Protein AF-A0A969QZ11-F1 (afdb_monomer_lite)

Structure (mmCIF, N/CA/C/O backbone):
data_AF-A0A969QZ11-F1
#
_entry.id   AF-A0A969QZ11-F1
#
loop_
_atom_site.group_PDB
_atom_site.id
_atom_site.type_symbol
_atom_site.label_atom_id
_atom_site.label_alt_id
_atom_site.label_comp_id
_atom_site.label_asym_id
_atom_site.label_entity_id
_atom_site.label_seq_id
_atom_site.pdbx_PDB_ins_code
_atom_site.Cartn_x
_atom_site.Cartn_y
_atom_site.Cartn_z
_atom_site.occupancy
_atom_site.B_iso_or_equiv
_atom_site.auth_seq_id
_atom_site.auth_comp_id
_atom_site.auth_asym_id
_atom_site.auth_atom_id
_atom_site.pdbx_PDB_model_num
ATOM 1 N N . MET A 1 1 ? 14.657 -10.419 8.984 1.00 33.16 1 MET A N 1
ATOM 2 C CA . MET A 1 1 ? 14.102 -11.450 8.085 1.00 33.16 1 MET A CA 1
ATOM 3 C C . MET A 1 1 ? 13.031 -10.756 7.265 1.00 33.16 1 MET A C 1
ATOM 5 O O . MET A 1 1 ? 12.057 -10.324 7.858 1.00 33.16 1 MET A O 1
ATOM 9 N N . VAL A 1 2 ? 13.268 -10.490 5.979 1.00 40.56 2 VAL A N 1
ATOM 10 C CA . VAL A 1 2 ? 12.271 -9.820 5.125 1.00 40.56 2 VAL A CA 1
ATOM 11 C C . VAL A 1 2 ? 11.315 -10.908 4.648 1.00 40.56 2 VAL A C 1
ATOM 13 O O . VAL A 1 2 ? 11.757 -11.823 3.955 1.00 40.56 2 VAL A O 1
ATOM 16 N N . ALA A 1 3 ? 10.058 -10.869 5.096 1.00 46.31 3 ALA A N 1
ATOM 17 C CA . ALA A 1 3 ? 9.014 -11.755 4.588 1.00 46.31 3 ALA A CA 1
ATOM 18 C C . ALA A 1 3 ? 8.911 -11.566 3.067 1.00 46.31 3 ALA A C 1
ATOM 20 O O . ALA A 1 3 ? 8.961 -10.430 2.580 1.00 46.31 3 ALA A O 1
ATOM 21 N N . ARG A 1 4 ? 8.873 -12.665 2.307 1.00 54.06 4 ARG A N 1
ATOM 22 C CA . ARG A 1 4 ? 8.731 -12.568 0.855 1.00 54.06 4 ARG A CA 1
ATOM 23 C C . ARG A 1 4 ? 7.264 -12.266 0.545 1.00 54.06 4 ARG A C 1
ATOM 25 O O . ARG A 1 4 ? 6.387 -13.061 0.854 1.00 54.06 4 ARG A O 1
ATOM 32 N N . ARG A 1 5 ? 7.022 -11.085 -0.030 1.00 61.66 5 ARG A N 1
ATOM 33 C CA . ARG A 1 5 ? 5.694 -10.537 -0.367 1.00 61.66 5 ARG A CA 1
ATOM 34 C C . ARG A 1 5 ? 5.148 -11.139 -1.671 1.00 61.66 5 ARG A C 1
ATOM 36 O O . ARG A 1 5 ? 4.758 -10.419 -2.586 1.00 61.66 5 ARG A O 1
ATOM 43 N N . ASP A 1 6 ? 5.235 -12.456 -1.781 1.00 65.19 6 ASP A N 1
ATOM 44 C CA . ASP A 1 6 ? 4.752 -13.284 -2.888 1.00 65.19 6 ASP A CA 1
ATOM 45 C C . ASP A 1 6 ? 4.010 -14.542 -2.386 1.00 65.19 6 ASP A C 1
ATOM 47 O O . ASP A 1 6 ? 3.442 -15.276 -3.195 1.00 65.19 6 ASP A O 1
ATOM 51 N N . ASP A 1 7 ? 3.958 -14.771 -1.065 1.00 66.88 7 ASP A N 1
ATOM 52 C CA . ASP A 1 7 ? 3.239 -15.882 -0.436 1.00 66.88 7 ASP A CA 1
ATOM 53 C C . ASP A 1 7 ? 1.873 -15.428 0.121 1.00 66.88 7 ASP A C 1
ATOM 55 O O . ASP A 1 7 ? 1.823 -14.642 1.071 1.00 66.88 7 ASP A O 1
ATOM 59 N N . PRO A 1 8 ? 0.733 -15.902 -0.413 1.00 59.16 8 PRO A N 1
ATOM 60 C CA . PRO A 1 8 ? -0.593 -15.576 0.123 1.00 59.16 8 PRO A CA 1
ATOM 61 C C . PRO A 1 8 ? -0.834 -16.083 1.559 1.00 59.16 8 PRO A C 1
ATOM 63 O O . PRO A 1 8 ? -1.791 -15.646 2.192 1.00 59.16 8 PRO A O 1
ATOM 66 N N . ALA A 1 9 ? 0.023 -16.961 2.093 1.00 65.31 9 ALA A N 1
ATOM 67 C CA . ALA A 1 9 ? 0.020 -17.378 3.495 1.00 65.31 9 ALA A CA 1
ATOM 68 C C . ALA A 1 9 ? 0.881 -16.482 4.414 1.00 65.31 9 ALA A C 1
ATOM 70 O O . ALA A 1 9 ? 1.085 -16.831 5.581 1.00 65.31 9 ALA A O 1
ATOM 71 N N . ASP A 1 10 ? 1.395 -15.346 3.920 1.00 70.19 10 ASP A N 1
ATOM 72 C CA . ASP A 1 10 ? 2.155 -14.387 4.729 1.00 70.19 10 ASP A CA 1
ATOM 73 C C . ASP A 1 10 ? 1.325 -13.955 5.960 1.00 70.19 10 ASP A C 1
ATOM 75 O O . ASP A 1 10 ? 0.196 -13.479 5.807 1.00 70.19 10 ASP A O 1
ATOM 79 N N . PRO A 1 11 ? 1.856 -14.084 7.194 1.00 64.44 11 PRO A N 1
ATOM 80 C CA . PRO A 1 11 ? 1.142 -13.704 8.415 1.00 64.44 11 PRO A CA 1
ATOM 81 C C . PRO A 1 11 ? 0.743 -12.220 8.464 1.00 64.44 11 PRO A C 1
ATOM 83 O O . PRO A 1 11 ? -0.138 -11.848 9.238 1.00 64.44 11 PRO A O 1
ATOM 86 N N . HIS A 1 12 ? 1.360 -11.364 7.648 1.00 64.00 12 HIS A N 1
ATOM 87 C CA . HIS A 1 12 ? 1.017 -9.951 7.522 1.00 64.00 12 HIS A CA 1
ATOM 88 C C . HIS A 1 12 ? -0.088 -9.673 6.490 1.00 64.00 12 HIS A C 1
ATOM 90 O O . HIS A 1 12 ? -0.595 -8.551 6.451 1.00 64.00 12 HIS A O 1
ATOM 96 N N . ALA A 1 13 ? -0.516 -10.670 5.703 1.00 65.50 13 ALA A N 1
ATOM 97 C CA . ALA A 1 13 ? -1.591 -10.534 4.715 1.00 65.50 13 ALA A CA 1
ATOM 98 C C . ALA A 1 13 ? -2.917 -10.070 5.344 1.00 65.50 13 ALA A C 1
ATOM 100 O O . ALA A 1 13 ? -3.669 -9.329 4.714 1.00 65.50 13 ALA A O 1
ATOM 101 N N . GLY A 1 14 ? -3.164 -10.422 6.612 1.00 67.50 14 GLY A N 1
ATOM 102 C CA . GLY A 1 14 ? -4.367 -10.014 7.345 1.00 67.50 14 GLY A CA 1
ATOM 103 C C . GLY A 1 14 ? -4.564 -8.498 7.446 1.00 67.50 14 GLY A C 1
ATOM 104 O O . GLY A 1 14 ? -5.696 -8.030 7.445 1.00 67.50 14 GLY A O 1
ATOM 105 N N . HIS A 1 15 ? -3.484 -7.710 7.474 1.00 72.19 15 HIS A N 1
ATOM 106 C CA . HIS A 1 15 ? -3.593 -6.246 7.480 1.00 72.19 15 HIS A CA 1
ATOM 107 C C . HIS A 1 15 ? -4.026 -5.679 6.126 1.00 72.19 15 HIS A C 1
ATOM 109 O O . HIS A 1 15 ? -4.673 -4.642 6.080 1.00 72.19 15 HIS A O 1
ATOM 115 N N . LEU A 1 16 ? -3.668 -6.352 5.032 1.00 69.94 16 LEU A N 1
ATOM 116 C CA . LEU A 1 16 ? -3.984 -5.905 3.677 1.00 69.94 16 LEU A CA 1
ATOM 117 C C . LEU A 1 16 ? -5.381 -6.349 3.245 1.00 69.94 16 LEU A C 1
ATOM 119 O O . LEU A 1 16 ? -6.028 -5.636 2.493 1.00 69.94 16 LEU A O 1
ATOM 123 N N . GLN A 1 17 ? -5.872 -7.477 3.763 1.00 74.25 17 GLN A N 1
ATOM 124 C CA . GLN A 1 17 ? -7.256 -7.926 3.557 1.00 74.25 17 GLN A CA 1
ATOM 125 C C . GLN A 1 17 ? -8.280 -6.870 3.994 1.00 74.25 17 GLN A C 1
ATOM 127 O O . GLN A 1 17 ? -9.327 -6.751 3.371 1.00 74.25 17 GLN A O 1
ATOM 132 N N . ALA A 1 18 ? -7.952 -6.066 5.012 1.00 71.56 18 ALA A N 1
ATOM 133 C CA . ALA A 1 18 ? -8.793 -4.963 5.474 1.00 71.56 18 ALA A CA 1
ATOM 134 C C . ALA A 1 18 ? -8.938 -3.820 4.453 1.00 71.56 18 ALA A C 1
ATOM 136 O O . ALA A 1 18 ? -9.855 -3.024 4.580 1.00 71.56 18 ALA A O 1
ATOM 137 N N . LEU A 1 19 ? -8.066 -3.740 3.440 1.00 73.31 19 LEU A N 1
ATOM 138 C CA . LEU A 1 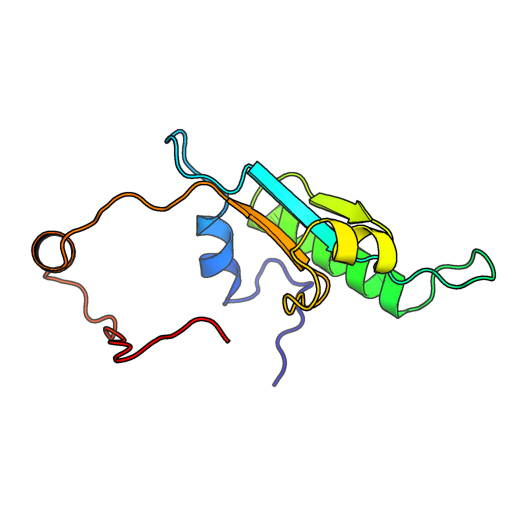19 ? -8.222 -2.788 2.332 1.00 73.31 19 LEU A CA 1
ATOM 139 C C . LEU A 1 19 ? -9.293 -3.242 1.326 1.00 73.31 19 LEU A C 1
ATOM 141 O O . LEU A 1 19 ? -9.683 -2.468 0.466 1.00 73.31 19 LEU A O 1
ATOM 145 N N . GLY A 1 20 ? -9.684 -4.517 1.379 1.00 63.34 20 GLY A N 1
ATOM 146 C CA . GLY A 1 20 ? -10.368 -5.244 0.318 1.00 63.34 20 GLY A CA 1
ATOM 147 C C . GLY A 1 20 ? -11.849 -5.535 0.524 1.00 63.34 20 GLY A C 1
ATOM 148 O O . GLY A 1 20 ? -12.380 -6.432 -0.134 1.00 63.34 20 GLY A O 1
ATOM 149 N N . GLY A 1 21 ? -12.509 -4.883 1.478 1.00 58.78 21 GLY A N 1
ATOM 150 C CA . GLY A 1 21 ? -13.878 -5.243 1.818 1.00 58.78 21 GLY A CA 1
ATOM 151 C C . GLY A 1 21 ? -14.619 -4.195 2.632 1.00 58.78 21 GLY A C 1
ATOM 152 O O . GLY A 1 21 ? -14.333 -4.005 3.811 1.00 58.78 21 GLY A O 1
ATOM 153 N N . GLY A 1 22 ? -15.644 -3.651 1.999 1.00 51.94 22 GLY A N 1
ATOM 154 C CA . GLY A 1 22 ? -16.612 -2.689 2.496 1.00 51.94 22 GLY A CA 1
ATOM 155 C C . GLY A 1 22 ? -17.575 -2.354 1.350 1.00 51.94 22 GLY A C 1
ATOM 156 O O . GLY A 1 22 ? -17.363 -2.718 0.198 1.00 51.94 22 GLY A O 1
ATOM 157 N N . ALA A 1 23 ? -18.723 -1.782 1.666 1.00 47.69 23 ALA A N 1
ATOM 158 C CA . ALA A 1 23 ? -19.631 -1.176 0.687 1.00 47.69 23 ALA A CA 1
ATOM 159 C C . ALA A 1 23 ? -20.027 0.210 1.210 1.00 47.69 23 ALA A C 1
ATOM 161 O O . ALA A 1 23 ? -21.175 0.634 1.072 1.00 47.69 23 ALA A O 1
ATOM 162 N N . ASP A 1 24 ? -19.062 0.826 1.888 1.00 49.72 24 ASP A N 1
ATOM 163 C CA . ASP A 1 24 ? -19.147 2.085 2.608 1.00 49.72 24 ASP A CA 1
ATOM 164 C C . ASP A 1 24 ? -18.385 3.144 1.786 1.00 49.72 24 ASP A C 1
ATOM 166 O O . ASP A 1 24 ? -17.641 2.792 0.867 1.00 49.72 24 ASP A O 1
ATOM 170 N N . ASP A 1 25 ? -18.599 4.432 2.052 1.00 51.22 25 ASP A N 1
ATOM 171 C CA . ASP A 1 25 ? -18.079 5.529 1.217 1.00 51.22 25 ASP A CA 1
ATOM 172 C C . ASP A 1 25 ? -16.550 5.752 1.392 1.00 51.22 25 ASP A C 1
ATOM 174 O O . ASP A 1 25 ? -15.987 6.671 0.799 1.00 51.22 25 ASP A O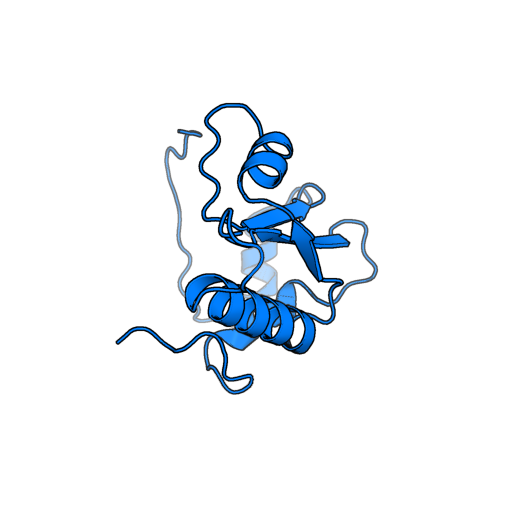 1
ATOM 178 N N . GLU A 1 26 ? -15.860 4.900 2.165 1.00 60.22 26 GLU A N 1
ATOM 179 C CA . GLU A 1 26 ? -14.434 5.000 2.502 1.00 60.22 26 GLU A CA 1
ATOM 180 C C . GLU A 1 26 ? -13.635 3.738 2.116 1.00 60.22 26 GLU A C 1
ATOM 182 O O . GLU A 1 26 ? -13.262 2.921 2.965 1.00 60.22 26 GLU A O 1
ATOM 187 N N . GLU A 1 27 ? -13.315 3.575 0.829 1.00 69.69 27 GLU A N 1
ATOM 188 C CA . GLU A 1 27 ? -12.584 2.398 0.342 1.00 69.69 27 GLU A CA 1
ATOM 189 C C . GLU A 1 27 ? -11.379 2.718 -0.543 1.00 69.69 27 GLU A C 1
ATOM 191 O O . GLU A 1 27 ? -11.308 3.717 -1.258 1.00 69.69 27 GLU A O 1
ATOM 196 N N . VAL A 1 28 ? -10.412 1.796 -0.551 1.00 76.56 28 VAL A N 1
ATOM 197 C CA . VAL A 1 28 ? -9.375 1.797 -1.582 1.00 76.56 28 VAL A CA 1
ATOM 198 C C . VAL A 1 28 ? -9.997 1.285 -2.879 1.00 76.56 28 VAL A C 1
ATOM 200 O O . VAL A 1 28 ? -10.157 0.082 -3.063 1.00 76.56 28 VAL A O 1
ATOM 203 N N . GLY A 1 29 ? -10.302 2.181 -3.816 1.00 78.81 29 GLY A N 1
ATOM 204 C CA . GLY A 1 29 ? -10.934 1.791 -5.082 1.00 78.81 29 GLY A CA 1
ATOM 205 C C . GLY A 1 29 ? -10.011 1.002 -6.022 1.00 78.81 29 GLY A C 1
ATOM 206 O O . GLY A 1 29 ? -10.468 0.159 -6.800 1.00 78.81 29 GLY A O 1
ATOM 207 N N . ALA A 1 30 ? -8.699 1.262 -5.971 1.00 84.25 30 ALA A N 1
ATOM 208 C CA . ALA A 1 30 ? -7.703 0.576 -6.791 1.00 84.25 30 ALA A CA 1
ATOM 209 C C . ALA A 1 30 ? -6.274 0.730 -6.250 1.00 84.25 30 ALA A C 1
ATOM 211 O O . ALA A 1 30 ? -5.932 1.689 -5.558 1.00 84.25 30 ALA A O 1
ATOM 212 N N . LEU A 1 31 ? -5.408 -0.204 -6.645 1.00 88.00 31 LEU A N 1
ATOM 213 C CA . LEU A 1 31 ? -3.977 -0.182 -6.349 1.00 88.00 31 LEU A CA 1
ATOM 214 C C . LEU A 1 31 ? -3.169 0.044 -7.630 1.00 88.00 31 LEU A C 1
ATOM 216 O O . LEU A 1 31 ? -3.413 -0.604 -8.653 1.00 88.00 31 LEU A O 1
ATOM 220 N N . VAL A 1 32 ? -2.152 0.905 -7.567 1.00 89.69 32 VAL A N 1
ATOM 221 C CA . VAL A 1 32 ? -1.212 1.113 -8.676 1.00 89.69 32 VAL A CA 1
ATOM 222 C C . VAL A 1 32 ? 0.201 0.709 -8.260 1.00 89.69 32 VAL A C 1
ATOM 224 O O . VAL A 1 32 ? 0.746 1.203 -7.272 1.00 89.69 32 VAL A O 1
ATOM 227 N N . VAL A 1 33 ? 0.805 -0.194 -9.037 1.00 89.75 33 VAL A N 1
ATOM 228 C CA . VAL A 1 33 ? 2.155 -0.727 -8.815 1.00 89.75 33 VAL A CA 1
ATOM 229 C C . VAL A 1 33 ? 3.087 -0.249 -9.926 1.00 89.75 33 VAL A C 1
ATOM 231 O O . VAL A 1 33 ? 2.854 -0.496 -11.112 1.00 89.75 33 VAL A O 1
ATOM 234 N N . GLY A 1 34 ? 4.184 0.400 -9.543 1.00 88.62 34 GLY A N 1
ATOM 235 C CA . GLY A 1 34 ? 5.220 0.823 -10.478 1.00 88.62 34 GLY A CA 1
ATOM 236 C C . GLY A 1 34 ? 5.940 -0.373 -11.099 1.00 88.62 34 GLY A C 1
ATOM 237 O O . GLY A 1 34 ? 6.427 -1.258 -10.395 1.00 88.62 34 GLY A O 1
ATOM 238 N N . LEU A 1 35 ? 6.045 -0.384 -12.425 1.00 88.88 35 LEU A N 1
ATOM 239 C CA . LEU A 1 35 ? 6.755 -1.397 -13.191 1.00 88.88 35 LEU A CA 1
ATOM 240 C C . LEU A 1 35 ? 8.089 -0.819 -13.691 1.00 88.88 35 LEU A C 1
ATOM 242 O O . LEU A 1 35 ? 8.094 0.054 -14.560 1.00 88.88 35 LEU A O 1
ATOM 246 N N . PRO A 1 36 ? 9.240 -1.298 -13.185 1.00 81.56 36 PRO A N 1
ATOM 247 C CA . PRO A 1 36 ? 10.543 -0.858 -13.666 1.00 81.56 36 PRO A CA 1
ATOM 248 C C . PRO A 1 36 ? 10.789 -1.397 -15.080 1.00 81.56 36 PRO A C 1
ATOM 250 O O . PRO A 1 36 ? 11.142 -2.566 -15.261 1.00 81.56 36 PRO A O 1
ATOM 253 N N . VAL A 1 37 ? 10.614 -0.554 -16.093 1.00 74.50 37 VAL A N 1
ATOM 254 C CA . VAL A 1 37 ? 10.877 -0.924 -17.487 1.00 74.50 37 VAL A CA 1
ATOM 255 C C . VAL A 1 37 ? 12.349 -0.711 -17.835 1.00 74.50 37 VAL A C 1
ATOM 257 O O . VAL A 1 37 ? 12.968 0.281 -17.454 1.00 74.50 37 VAL A O 1
ATOM 260 N N . HIS A 1 38 ? 12.937 -1.671 -18.549 1.00 68.12 38 HIS A N 1
ATOM 261 C CA . HIS A 1 38 ? 14.247 -1.491 -19.171 1.00 68.12 38 HIS A CA 1
ATOM 262 C C . HIS A 1 38 ? 14.050 -0.956 -20.593 1.00 68.12 38 HIS A C 1
ATOM 264 O O . HIS A 1 38 ? 13.142 -1.381 -21.307 1.00 68.12 38 HIS A O 1
ATOM 270 N N . ASN A 1 39 ? 14.945 -0.069 -21.032 1.00 58.56 39 ASN A N 1
ATOM 271 C CA . ASN A 1 39 ? 14.898 0.559 -22.361 1.00 58.56 39 ASN A CA 1
ATOM 272 C C . ASN A 1 39 ? 15.086 -0.423 -23.542 1.00 58.56 39 ASN A C 1
ATOM 274 O O . ASN A 1 39 ? 15.041 0.005 -24.692 1.00 58.56 39 ASN A O 1
ATOM 278 N N . ASP A 1 40 ? 15.329 -1.714 -23.289 1.00 66.62 40 ASP A N 1
ATOM 279 C CA . ASP A 1 40 ? 15.571 -2.739 -24.315 1.00 66.62 40 ASP A CA 1
ATOM 280 C C . ASP A 1 40 ? 14.365 -3.664 -24.574 1.00 66.62 40 ASP A C 1
ATOM 282 O O . ASP A 1 40 ? 14.470 -4.616 -25.349 1.00 66.62 40 ASP A O 1
ATOM 286 N N . GLY A 1 41 ? 13.218 -3.390 -23.941 1.00 61.44 41 GLY A N 1
ATOM 287 C CA . GLY A 1 41 ? 11.966 -4.122 -24.147 1.00 61.44 41 GLY A CA 1
ATOM 288 C C . GLY A 1 41 ? 11.894 -5.495 -23.470 1.00 61.44 41 GLY A C 1
ATOM 289 O O . GLY A 1 41 ? 10.882 -6.180 -23.615 1.00 61.44 41 GLY A O 1
ATOM 290 N N . ARG A 1 42 ? 12.925 -5.915 -22.721 1.00 68.69 42 ARG A N 1
ATOM 291 C CA . ARG A 1 42 ? 12.884 -7.132 -21.897 1.00 68.69 42 ARG A CA 1
ATOM 292 C C . ARG A 1 42 ? 12.539 -6.792 -20.450 1.00 68.69 42 ARG A C 1
ATOM 294 O O . ARG A 1 42 ? 13.039 -5.827 -19.879 1.00 68.69 42 ARG A O 1
ATOM 301 N N . GLU A 1 43 ? 11.708 -7.622 -19.826 1.00 73.69 43 GLU A N 1
ATOM 302 C CA . GLU A 1 43 ? 11.447 -7.515 -18.389 1.00 73.69 43 GLU A CA 1
ATOM 303 C C . GLU A 1 43 ? 12.660 -8.026 -17.593 1.00 73.69 43 GLU A C 1
ATOM 305 O O . GLU A 1 43 ? 13.017 -9.207 -17.652 1.00 73.69 43 GLU A O 1
ATOM 310 N N . GLY A 1 44 ? 13.298 -7.126 -16.842 1.00 81.38 44 GLY A N 1
ATOM 311 C CA . GLY A 1 44 ? 14.337 -7.480 -15.873 1.00 81.38 44 GLY A CA 1
ATOM 312 C C . GLY A 1 44 ? 13.756 -8.093 -14.595 1.00 81.38 44 GLY A C 1
ATOM 313 O O . GLY A 1 44 ? 12.547 -8.071 -14.366 1.00 81.38 44 GLY A O 1
ATOM 314 N N . ASP A 1 45 ? 14.620 -8.601 -13.716 1.00 83.56 45 ASP A N 1
ATOM 315 C CA . ASP A 1 45 ? 14.190 -9.314 -12.501 1.00 83.56 45 ASP A CA 1
ATOM 316 C C . ASP A 1 45 ? 13.287 -8.470 -11.588 1.00 83.56 45 ASP A C 1
ATOM 318 O O . ASP A 1 45 ? 12.273 -8.964 -11.102 1.00 83.56 45 ASP A O 1
ATOM 322 N N . LYS A 1 46 ? 13.559 -7.165 -11.473 1.00 81.69 46 LYS A N 1
ATOM 323 C CA . LYS A 1 46 ? 12.718 -6.229 -10.707 1.00 81.69 46 LYS A CA 1
ATOM 324 C C . LYS A 1 46 ? 11.301 -6.069 -11.268 1.00 81.69 46 LYS A C 1
ATOM 326 O O . LYS A 1 46 ? 10.364 -5.877 -10.502 1.00 81.69 46 LYS A O 1
ATOM 331 N N . ALA A 1 47 ? 11.130 -6.146 -12.589 1.00 86.31 47 ALA A N 1
ATOM 332 C CA . ALA A 1 47 ? 9.804 -6.101 -13.207 1.00 86.31 47 ALA A CA 1
ATOM 333 C C . ALA A 1 47 ? 9.004 -7.363 -12.866 1.00 86.31 47 ALA A C 1
ATOM 335 O O . ALA A 1 47 ? 7.819 -7.284 -12.549 1.00 86.31 47 ALA A O 1
ATOM 336 N N . ARG A 1 48 ? 9.673 -8.522 -12.846 1.00 86.75 48 ARG A N 1
ATOM 337 C CA . ARG A 1 48 ? 9.064 -9.795 -12.447 1.00 86.75 48 ARG A CA 1
ATOM 338 C C . ARG A 1 48 ? 8.671 -9.812 -10.972 1.00 86.75 48 ARG A C 1
ATOM 340 O O . ARG A 1 48 ? 7.592 -10.293 -10.644 1.00 86.75 48 ARG A O 1
ATOM 347 N N . GLU A 1 49 ? 9.508 -9.258 -10.100 1.00 87.19 49 GLU A N 1
ATOM 348 C CA . GLU A 1 49 ? 9.192 -9.095 -8.676 1.00 87.19 49 GLU A CA 1
ATOM 349 C C . GLU A 1 49 ? 8.001 -8.150 -8.464 1.00 87.19 49 GLU A C 1
ATOM 351 O O . GLU A 1 49 ? 7.076 -8.495 -7.732 1.00 87.19 49 GLU A O 1
ATOM 356 N N . ALA A 1 50 ? 7.960 -7.007 -9.159 1.00 87.81 50 ALA A N 1
ATOM 357 C CA . ALA A 1 50 ? 6.829 -6.077 -9.094 1.00 87.81 50 ALA A CA 1
ATOM 358 C C . ALA A 1 50 ? 5.517 -6.727 -9.572 1.00 87.81 50 ALA A C 1
ATOM 360 O O . ALA A 1 50 ? 4.466 -6.533 -8.963 1.00 87.81 50 ALA A O 1
ATOM 361 N N . ARG A 1 51 ? 5.578 -7.555 -10.624 1.00 90.19 51 ARG A N 1
ATOM 362 C CA . ARG A 1 51 ? 4.441 -8.350 -11.118 1.00 90.19 51 ARG A CA 1
ATOM 363 C C . ARG A 1 51 ? 3.958 -9.366 -10.087 1.00 90.19 51 ARG A C 1
ATOM 365 O O . ARG A 1 51 ? 2.756 -9.450 -9.852 1.00 90.19 51 ARG A O 1
ATOM 372 N N . ALA A 1 52 ? 4.878 -10.120 -9.485 1.00 89.94 52 ALA A N 1
ATOM 373 C CA . ALA A 1 52 ? 4.549 -11.102 -8.456 1.00 89.94 52 ALA A CA 1
ATOM 374 C C . ALA A 1 52 ? 3.901 -10.429 -7.237 1.00 89.94 52 ALA A C 1
ATOM 376 O O . ALA A 1 52 ? 2.864 -10.885 -6.765 1.00 89.94 52 ALA A O 1
ATOM 377 N N . PHE A 1 53 ? 4.449 -9.292 -6.806 1.00 88.69 53 PHE A N 1
ATOM 378 C CA . PHE A 1 53 ? 3.888 -8.495 -5.722 1.00 88.69 53 PHE A CA 1
ATOM 379 C C . PHE A 1 53 ? 2.491 -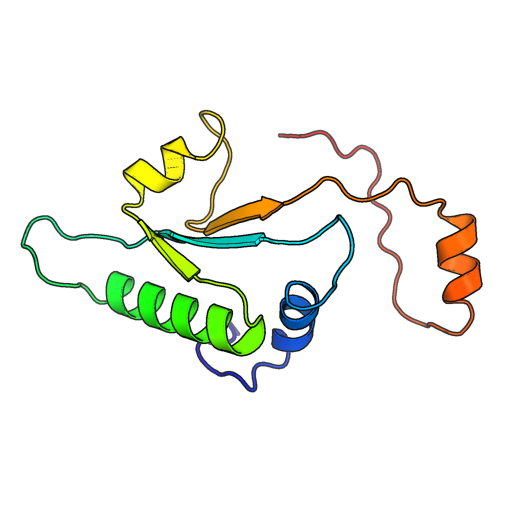7.955 -6.054 1.00 88.69 53 PHE A C 1
ATOM 381 O O . PHE A 1 53 ? 1.578 -8.095 -5.248 1.00 88.69 53 PHE A O 1
ATOM 388 N N . GLY A 1 54 ? 2.288 -7.397 -7.251 1.00 89.75 54 GLY A N 1
ATOM 389 C CA . GLY A 1 54 ? 0.971 -6.919 -7.680 1.00 89.75 54 GLY A CA 1
ATOM 390 C C . GLY A 1 54 ? -0.070 -8.039 -7.778 1.00 89.75 54 GLY A C 1
ATOM 391 O O . GLY A 1 54 ? -1.213 -7.854 -7.373 1.00 89.75 54 GLY A O 1
ATOM 392 N N . ALA A 1 55 ? 0.322 -9.225 -8.251 1.00 90.94 55 ALA A N 1
ATOM 393 C CA . ALA A 1 55 ? -0.561 -10.391 -8.280 1.00 90.94 55 ALA A CA 1
ATOM 394 C C . ALA A 1 55 ? -0.933 -10.865 -6.867 1.00 90.94 55 ALA A C 1
ATOM 396 O O . ALA A 1 55 ? -2.088 -11.196 -6.609 1.00 90.94 55 ALA A O 1
ATOM 397 N N . TRP A 1 56 ? 0.035 -10.865 -5.951 1.00 90.44 56 TRP A N 1
ATOM 398 C CA . TRP A 1 56 ? -0.198 -11.185 -4.549 1.00 90.44 56 TRP A CA 1
ATOM 399 C C . TRP A 1 56 ? -1.124 -10.164 -3.874 1.00 90.44 56 TRP A C 1
ATOM 401 O O . TRP A 1 56 ? -2.074 -10.568 -3.209 1.00 90.44 56 TRP A O 1
ATOM 411 N N . LEU A 1 57 ? -0.922 -8.863 -4.112 1.00 87.94 57 LEU A N 1
ATOM 412 C CA . LEU A 1 57 ? -1.813 -7.807 -3.622 1.00 87.94 57 LEU A CA 1
ATOM 413 C C . LEU A 1 57 ? -3.249 -8.035 -4.094 1.00 87.94 57 LEU A C 1
ATOM 415 O O . LEU A 1 57 ? -4.139 -8.123 -3.259 1.00 87.94 57 LEU A O 1
ATOM 419 N N . ALA A 1 58 ? -3.461 -8.222 -5.399 1.00 88.50 58 ALA A N 1
ATOM 420 C CA . ALA A 1 58 ? -4.791 -8.482 -5.948 1.00 88.50 58 ALA A CA 1
ATOM 421 C C . ALA A 1 58 ? -5.451 -9.724 -5.321 1.00 88.50 58 ALA A C 1
ATOM 423 O O . ALA A 1 58 ? -6.652 -9.729 -5.072 1.00 88.50 58 ALA A O 1
ATOM 424 N N . ALA A 1 59 ? -4.677 -10.778 -5.046 1.00 86.50 59 ALA A N 1
ATOM 425 C CA . ALA A 1 59 ? -5.197 -11.994 -4.427 1.00 86.50 59 ALA A CA 1
ATOM 426 C C . ALA A 1 59 ? -5.582 -11.801 -2.951 1.00 86.50 59 ALA A C 1
ATOM 428 O O . ALA A 1 59 ? -6.555 -12.394 -2.493 1.00 86.50 59 ALA A O 1
ATOM 429 N N . VAL A 1 60 ? -4.814 -11.003 -2.208 1.00 86.00 60 VAL A N 1
ATOM 430 C CA . VAL A 1 60 ? -5.022 -10.782 -0.772 1.00 86.00 60 VAL A CA 1
ATOM 431 C C . VAL A 1 60 ? -6.094 -9.725 -0.511 1.00 86.00 60 VAL A C 1
ATOM 433 O O . VAL A 1 60 ? -6.850 -9.870 0.445 1.00 86.00 60 VAL A O 1
ATOM 436 N N . THR A 1 61 ? -6.172 -8.683 -1.339 1.00 85.19 61 THR A N 1
ATOM 437 C CA . THR A 1 61 ? -7.114 -7.571 -1.155 1.00 85.19 61 THR A CA 1
ATOM 438 C C . THR A 1 61 ? -8.365 -7.691 -2.019 1.00 85.19 61 THR A C 1
ATOM 440 O O . THR A 1 61 ? -9.346 -7.027 -1.748 1.00 85.19 61 THR A O 1
ATOM 443 N N . GLY A 1 62 ? -8.363 -8.475 -3.099 1.00 86.81 62 GLY A N 1
ATOM 444 C CA . GLY A 1 62 ? -9.480 -8.486 -4.054 1.00 86.81 62 GLY A CA 1
ATOM 445 C C . GLY A 1 62 ? -9.631 -7.194 -4.873 1.00 86.81 62 GLY A C 1
ATOM 446 O O . GLY A 1 62 ? -10.529 -7.114 -5.711 1.00 86.81 62 GLY A O 1
ATOM 447 N N . LEU A 1 63 ? -8.748 -6.208 -4.682 1.00 86.25 63 LEU A N 1
ATOM 448 C CA . LEU A 1 63 ? -8.787 -4.929 -5.386 1.00 86.25 63 LEU A CA 1
ATOM 449 C C . LEU A 1 63 ? -8.144 -5.020 -6.774 1.00 86.25 63 LEU A C 1
ATOM 451 O O . LEU A 1 63 ? -7.174 -5.766 -6.972 1.00 86.25 63 LEU A O 1
ATOM 455 N N . PRO A 1 64 ? -8.615 -4.218 -7.744 1.00 88.88 64 PRO A N 1
ATOM 456 C CA . PRO A 1 64 ? -7.956 -4.115 -9.035 1.00 88.88 64 PRO A CA 1
ATOM 457 C C . PRO A 1 64 ? -6.544 -3.529 -8.879 1.00 88.88 64 PRO A C 1
ATOM 459 O O . PRO A 1 64 ? -6.344 -2.493 -8.246 1.00 88.88 64 PRO A O 1
ATOM 462 N N . VAL A 1 65 ? -5.562 -4.185 -9.507 1.00 91.12 65 VAL A N 1
ATOM 463 C CA . VAL A 1 65 ? -4.163 -3.733 -9.554 1.00 91.12 65 VAL A CA 1
ATOM 464 C C . VAL A 1 65 ? -3.805 -3.297 -10.972 1.00 91.12 65 VAL A C 1
ATOM 466 O O . VAL A 1 65 ? -3.859 -4.094 -11.912 1.00 91.12 65 VAL A O 1
ATOM 469 N N . THR A 1 66 ? -3.384 -2.043 -11.120 1.00 91.62 66 THR A N 1
ATOM 470 C CA . THR A 1 66 ? -2.874 -1.478 -12.376 1.00 91.62 66 THR A CA 1
ATOM 471 C C . THR A 1 66 ? -1.359 -1.319 -12.314 1.00 91.62 66 THR A C 1
ATOM 473 O O . THR A 1 66 ? -0.804 -0.932 -11.290 1.00 91.62 66 THR A O 1
ATOM 476 N N . PHE A 1 67 ? -0.675 -1.598 -13.424 1.00 89.81 67 PHE A N 1
ATOM 477 C CA . PHE A 1 67 ? 0.765 -1.375 -13.549 1.00 89.81 67 PHE A CA 1
ATOM 478 C C . PHE A 1 67 ? 1.037 -0.151 -14.419 1.00 89.81 67 PHE A C 1
ATOM 480 O O . PHE A 1 67 ? 0.449 -0.026 -15.493 1.00 89.81 67 PHE A O 1
ATOM 487 N N . CYS A 1 68 ? 1.958 0.711 -14.000 1.00 87.12 68 CYS A N 1
ATOM 488 C CA . CYS A 1 68 ? 2.386 1.874 -14.780 1.00 87.12 68 CYS A CA 1
ATOM 489 C C . CYS A 1 68 ? 3.908 2.052 -14.737 1.00 87.12 68 CYS A C 1
ATOM 491 O O . CYS A 1 68 ? 4.586 1.469 -13.890 1.00 87.12 68 CYS A O 1
ATOM 493 N N . ASP A 1 69 ? 4.458 2.842 -15.661 1.00 86.12 69 ASP A N 1
ATOM 494 C CA . ASP A 1 69 ? 5.862 3.252 -15.580 1.00 86.12 69 ASP A CA 1
ATOM 495 C C . ASP A 1 69 ? 6.087 4.040 -14.281 1.00 86.12 69 ASP A C 1
ATOM 497 O O . ASP A 1 69 ? 5.245 4.837 -13.870 1.00 86.12 69 ASP A O 1
ATOM 501 N N . VAL A 1 70 ? 7.235 3.841 -13.637 1.00 76.88 70 VAL A N 1
ATOM 502 C CA . VAL A 1 70 ? 7.609 4.552 -12.407 1.00 76.88 70 VAL A CA 1
ATOM 503 C C . VAL A 1 70 ? 7.583 6.077 -12.597 1.00 76.88 70 VAL A C 1
ATOM 505 O O . VAL A 1 70 ? 7.208 6.798 -11.674 1.00 76.88 70 VAL A O 1
ATOM 508 N N . ALA A 1 71 ? 7.933 6.576 -13.785 1.00 79.56 71 ALA A N 1
ATOM 509 C CA . ALA A 1 71 ? 7.862 7.998 -14.106 1.00 79.56 71 ALA A CA 1
ATOM 510 C C . ALA A 1 71 ? 6.418 8.514 -14.187 1.00 79.56 71 ALA A C 1
ATOM 512 O O . ALA A 1 71 ? 6.155 9.649 -13.794 1.00 79.56 71 ALA A O 1
ATOM 513 N N . ASP A 1 72 ? 5.486 7.696 -14.680 1.00 84.00 72 ASP A N 1
ATOM 514 C CA . ASP A 1 72 ? 4.068 8.051 -14.735 1.00 84.00 72 ASP A CA 1
ATOM 515 C C . ASP A 1 72 ? 3.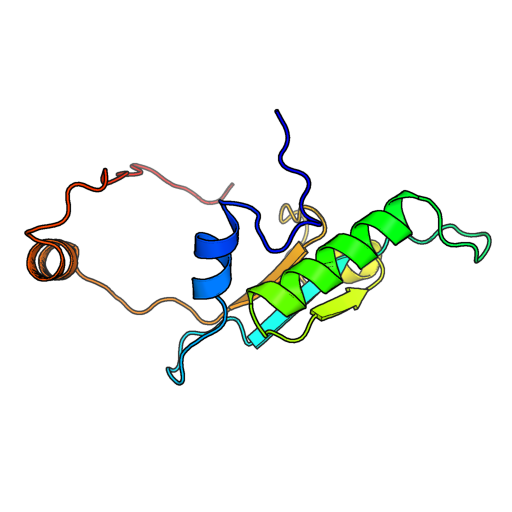408 7.911 -13.359 1.00 84.00 72 ASP A C 1
ATOM 517 O O . ASP A 1 72 ? 2.589 8.751 -12.994 1.00 84.00 72 ASP A O 1
ATOM 521 N N . LEU A 1 73 ? 3.826 6.928 -12.554 1.00 81.81 73 LEU A N 1
ATOM 522 C CA . LEU A 1 73 ? 3.404 6.784 -11.160 1.00 81.81 73 LEU A CA 1
ATOM 523 C C . LEU A 1 73 ? 3.723 8.042 -10.344 1.00 81.81 73 LEU A C 1
ATOM 525 O O . LEU A 1 73 ? 2.875 8.532 -9.606 1.00 81.81 73 LEU A O 1
ATOM 529 N N . GLY A 1 74 ? 4.923 8.605 -10.518 1.00 79.25 74 GLY A N 1
ATOM 530 C CA . GLY A 1 74 ? 5.332 9.831 -9.827 1.00 79.25 74 GLY A CA 1
ATOM 531 C C . GLY A 1 74 ? 4.531 11.075 -10.221 1.00 79.25 74 GLY A C 1
ATOM 532 O O . GLY A 1 74 ? 4.589 12.079 -9.523 1.00 79.25 74 GLY A O 1
ATOM 533 N N . ARG A 1 75 ? 3.756 11.025 -11.313 1.00 84.19 75 ARG A N 1
ATOM 534 C CA . ARG A 1 75 ? 2.834 12.106 -11.704 1.00 84.19 75 ARG A CA 1
ATOM 535 C C . ARG A 1 75 ? 1.455 11.981 -11.059 1.00 84.19 75 ARG A C 1
ATOM 537 O O . ARG A 1 75 ? 0.671 12.918 -11.166 1.00 84.19 75 ARG A O 1
ATOM 544 N N . MET A 1 76 ? 1.146 10.839 -10.442 1.00 83.25 76 MET A N 1
ATOM 545 C CA . MET A 1 76 ? -0.129 10.596 -9.755 1.00 83.25 76 MET A CA 1
ATOM 546 C C . MET A 1 76 ? -0.148 11.173 -8.336 1.00 83.25 76 MET A C 1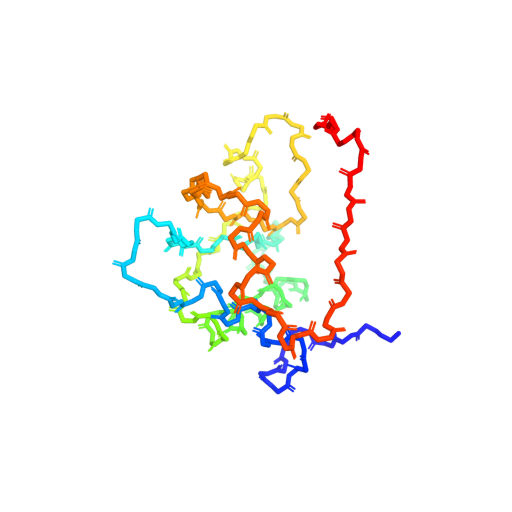
ATOM 548 O O . MET A 1 76 ? -1.209 11.277 -7.733 1.00 83.25 76 MET A O 1
ATOM 552 N N . VAL A 1 77 ? 1.014 11.552 -7.805 1.00 82.56 77 VAL A N 1
ATOM 553 C CA . VAL A 1 77 ? 1.175 12.144 -6.474 1.00 82.56 77 VAL A CA 1
ATOM 554 C C . VAL A 1 77 ? 1.741 13.565 -6.593 1.00 82.56 77 VAL A C 1
ATOM 556 O O . VAL A 1 77 ? 2.322 13.899 -7.631 1.00 82.56 77 VAL A O 1
ATOM 559 N N . PRO A 1 78 ? 1.578 14.431 -5.572 1.00 84.38 78 PRO A N 1
ATOM 560 C CA . PRO A 1 78 ? 2.212 15.748 -5.558 1.00 84.38 78 PRO A CA 1
ATOM 561 C C . PRO A 1 78 ? 3.720 15.667 -5.824 1.00 84.38 78 PRO A C 1
ATOM 563 O O . PRO A 1 78 ? 4.372 14.689 -5.457 1.00 84.38 78 PRO A O 1
ATOM 566 N N . SER A 1 79 ? 4.284 16.711 -6.444 1.00 79.06 79 SER A N 1
ATOM 567 C CA . SER A 1 79 ? 5.735 16.797 -6.658 1.00 79.06 79 SER A CA 1
ATOM 568 C C . SER A 1 79 ? 6.462 16.605 -5.329 1.00 79.06 79 SER A C 1
ATOM 570 O O . SER A 1 79 ? 6.097 17.239 -4.343 1.00 79.06 79 SER A O 1
ATOM 572 N N . ASP A 1 80 ? 7.468 15.729 -5.323 1.00 74.19 80 ASP A N 1
ATOM 573 C CA . ASP A 1 80 ? 8.286 15.364 -4.156 1.00 74.19 80 ASP A CA 1
ATOM 574 C C . ASP A 1 80 ? 7.581 14.530 -3.068 1.00 74.19 80 ASP A C 1
ATOM 576 O O . ASP A 1 80 ? 8.216 14.168 -2.074 1.00 74.19 80 ASP A O 1
ATOM 580 N N . ALA A 1 81 ? 6.318 14.130 -3.272 1.00 80.06 81 ALA A N 1
ATOM 581 C CA . ALA A 1 81 ? 5.658 13.187 -2.376 1.00 80.06 81 ALA A CA 1
ATOM 582 C C . ALA A 1 81 ? 6.398 11.834 -2.398 1.00 80.06 81 ALA A C 1
ATOM 584 O O . ALA A 1 81 ? 6.580 11.242 -3.470 1.00 80.06 81 ALA A O 1
ATOM 585 N N . PRO A 1 82 ? 6.834 11.303 -1.241 1.00 76.12 82 PRO A N 1
ATOM 586 C CA . PRO A 1 82 ? 7.526 10.027 -1.201 1.00 76.12 82 PRO A CA 1
ATOM 587 C C . PRO A 1 82 ? 6.566 8.904 -1.606 1.00 76.12 82 PRO A C 1
ATOM 589 O O . PRO A 1 82 ? 5.654 8.551 -0.865 1.00 76.12 82 PRO A O 1
ATOM 592 N N . HIS A 1 83 ? 6.806 8.291 -2.763 1.00 72.06 83 HIS A N 1
ATOM 593 C CA . HIS A 1 83 ? 6.076 7.111 -3.217 1.00 72.06 83 HIS A CA 1
ATOM 594 C C . HIS A 1 83 ? 7.058 5.942 -3.391 1.00 72.06 83 HIS A C 1
ATOM 596 O O . HIS A 1 83 ? 7.951 5.959 -4.238 1.00 72.06 83 HIS A O 1
ATOM 602 N N . GLN A 1 84 ? 6.929 4.884 -2.585 1.00 78.81 84 GLN A N 1
ATOM 603 C CA . GLN A 1 84 ? 7.815 3.706 -2.650 1.00 78.81 84 GLN A CA 1
ATOM 604 C C . GLN A 1 84 ? 7.422 2.742 -3.788 1.00 78.81 84 GLN A C 1
ATOM 606 O O . GLN A 1 84 ? 7.383 1.527 -3.606 1.00 78.81 84 GLN A O 1
ATOM 611 N N . GLY A 1 85 ? 7.102 3.281 -4.969 1.00 74.88 85 GLY A N 1
ATOM 612 C CA . GLY A 1 85 ? 6.643 2.498 -6.124 1.00 74.88 85 GLY A CA 1
ATOM 613 C C . GLY A 1 85 ? 5.206 1.973 -6.012 1.00 74.88 85 GLY A C 1
ATOM 614 O O . GLY A 1 85 ? 4.811 1.131 -6.815 1.00 74.88 85 GLY A O 1
ATOM 615 N N . LEU A 1 86 ? 4.434 2.476 -5.045 1.00 77.81 86 LEU A N 1
ATOM 616 C CA . LEU A 1 86 ? 3.024 2.164 -4.844 1.00 77.81 86 LEU A CA 1
ATOM 617 C C . LEU A 1 86 ? 2.247 3.461 -4.617 1.00 77.81 86 LEU A C 1
ATOM 619 O O . LEU A 1 86 ? 2.724 4.339 -3.896 1.00 77.81 86 LEU A O 1
ATOM 623 N N . VAL A 1 87 ? 1.066 3.555 -5.221 1.00 80.94 87 VAL A N 1
ATOM 624 C CA . VAL A 1 87 ? 0.086 4.618 -4.981 1.00 80.94 87 VAL A CA 1
ATOM 625 C C . VAL A 1 87 ? -1.282 3.959 -4.819 1.00 80.94 87 VAL A C 1
ATOM 627 O O . VAL A 1 87 ? -1.602 3.005 -5.534 1.00 80.94 87 VAL A O 1
ATOM 630 N N . ALA A 1 88 ? -2.060 4.452 -3.862 1.00 81.31 88 ALA A N 1
ATOM 631 C CA . ALA A 1 88 ? -3.449 4.077 -3.652 1.00 81.31 88 ALA A CA 1
ATOM 632 C C . ALA A 1 88 ? -4.302 5.343 -3.728 1.00 81.31 88 ALA A C 1
ATOM 634 O O . ALA A 1 88 ? -3.905 6.386 -3.207 1.00 81.31 88 ALA A O 1
ATOM 635 N N . GLU A 1 89 ? -5.445 5.239 -4.392 1.00 78.56 89 GLU A N 1
ATOM 636 C CA . GLU A 1 89 ? -6.494 6.251 -4.331 1.00 78.56 89 GLU A CA 1
ATOM 637 C C . GLU A 1 89 ? -7.427 5.860 -3.189 1.00 78.56 89 GLU A C 1
ATOM 639 O O . GLU A 1 89 ? -7.866 4.708 -3.124 1.00 78.56 89 GLU A O 1
ATOM 644 N N . VAL A 1 90 ? -7.625 6.783 -2.250 1.00 78.50 90 VAL A N 1
ATOM 645 C CA . VAL A 1 90 ? -8.360 6.538 -1.009 1.00 78.50 90 VAL A CA 1
ATOM 646 C C . VAL A 1 90 ? -9.275 7.713 -0.727 1.00 78.50 90 VAL A C 1
ATOM 648 O O . VAL A 1 90 ? -8.867 8.870 -0.877 1.00 78.50 90 VAL A O 1
ATOM 651 N N . ASP A 1 91 ? -10.485 7.405 -0.290 1.00 76.38 91 ASP A N 1
ATOM 652 C CA . ASP A 1 91 ? -11.374 8.391 0.301 1.00 76.38 91 ASP A CA 1
ATOM 653 C C . ASP A 1 91 ? -10.892 8.759 1.719 1.00 76.38 91 ASP A C 1
ATOM 655 O O . ASP A 1 91 ? -10.186 7.974 2.372 1.00 76.38 91 ASP A O 1
ATOM 659 N N . PRO A 1 92 ? -11.168 9.990 2.190 1.00 76.19 92 PRO A N 1
ATOM 660 C CA . PRO A 1 92 ? -10.818 10.387 3.547 1.00 76.19 92 PRO A CA 1
ATOM 661 C C . PRO A 1 92 ? -11.526 9.488 4.561 1.00 76.19 92 PRO A C 1
ATOM 663 O O . PRO A 1 92 ? -12.679 9.123 4.373 1.00 76.19 92 PRO A O 1
ATOM 666 N N . LEU A 1 93 ? -10.838 9.169 5.659 1.00 76.62 93 LEU A N 1
ATOM 667 C CA . LEU A 1 93 ? -11.469 8.463 6.770 1.00 76.62 93 LEU A CA 1
ATOM 668 C C . LEU A 1 93 ? -12.533 9.349 7.418 1.00 76.62 93 LEU A C 1
ATOM 670 O O . LEU A 1 93 ? -12.321 10.554 7.582 1.00 76.62 93 LEU A O 1
ATOM 674 N N . ASP A 1 94 ? -13.611 8.716 7.863 1.00 77.62 94 ASP A N 1
ATOM 675 C CA . ASP A 1 94 ? -14.616 9.347 8.705 1.00 77.62 94 ASP A CA 1
ATOM 676 C C . ASP A 1 94 ? -14.018 9.961 9.979 1.00 77.62 94 ASP A C 1
ATOM 678 O O . ASP A 1 94 ? -13.026 9.487 10.548 1.00 77.62 94 ASP A O 1
ATOM 682 N N . ASP A 1 95 ? -14.678 11.009 10.474 1.00 82.06 95 ASP A N 1
ATOM 683 C CA . ASP A 1 95 ? -14.364 11.593 11.773 1.00 82.06 95 ASP A CA 1
ATOM 684 C C . ASP A 1 95 ? -14.729 10.606 12.892 1.00 82.06 95 ASP A C 1
ATOM 686 O O . ASP A 1 95 ? -15.902 10.364 13.184 1.00 82.06 95 ASP A O 1
ATOM 690 N N . VAL A 1 96 ? -13.714 10.074 13.577 1.00 83.38 96 VAL A N 1
ATOM 691 C CA . VAL A 1 96 ? -13.898 9.125 14.682 1.00 83.38 96 VAL A CA 1
ATOM 692 C C . VAL A 1 96 ? -13.451 9.730 16.013 1.00 83.38 96 VAL A C 1
ATOM 694 O O . VAL A 1 96 ? -12.368 10.308 16.135 1.00 83.38 96 VAL A O 1
ATOM 697 N N . TRP A 1 97 ? -14.256 9.541 17.062 1.00 87.50 97 TRP A N 1
ATOM 698 C CA . TRP A 1 97 ? -13.886 9.915 18.425 1.00 87.50 97 TRP A CA 1
ATOM 699 C C . TRP A 1 97 ? -13.176 8.769 19.142 1.00 87.50 97 TRP A C 1
ATOM 701 O O . TRP A 1 97 ? -13.664 7.643 19.207 1.00 87.50 97 TRP A O 1
ATOM 711 N N . LEU A 1 98 ? -12.048 9.079 19.789 1.00 84.94 98 LEU A N 1
ATOM 712 C CA . LEU A 1 98 ? -11.288 8.094 20.568 1.00 84.94 98 LEU A CA 1
ATOM 713 C C . LEU A 1 98 ? -12.138 7.413 21.656 1.00 84.94 98 LEU A C 1
ATOM 715 O O . LEU A 1 98 ? -11.926 6.242 21.952 1.00 84.94 98 LEU A O 1
ATOM 719 N N . GLY A 1 99 ? -13.096 8.134 22.249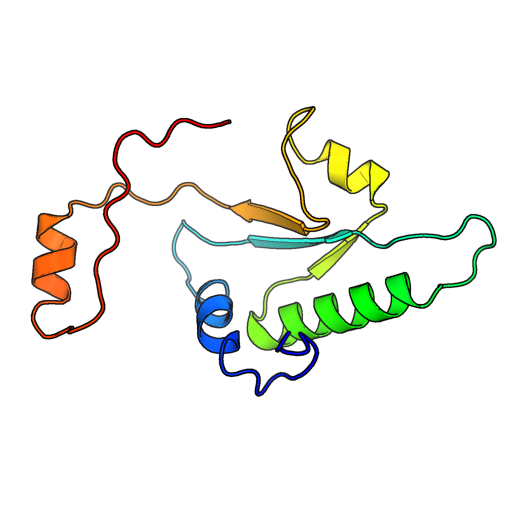 1.00 87.75 99 GLY A N 1
ATOM 720 C CA . GLY A 1 99 ? -13.997 7.577 23.263 1.00 87.75 99 GLY A CA 1
ATOM 721 C C . GLY A 1 99 ? -14.845 6.416 22.741 1.00 87.75 99 GLY A C 1
ATOM 722 O O . GLY A 1 99 ? -14.994 5.422 23.449 1.00 87.75 99 GLY A O 1
ATOM 723 N N . ASP A 1 100 ? -15.319 6.516 21.500 1.00 89.94 100 ASP A N 1
ATOM 724 C CA . ASP A 1 100 ? -16.151 5.493 20.865 1.00 89.94 100 ASP A CA 1
ATOM 725 C C . ASP A 1 100 ? -15.301 4.268 20.498 1.00 89.94 100 ASP A C 1
ATOM 727 O O . ASP A 1 100 ? -15.649 3.146 20.860 1.00 89.94 100 ASP A O 1
ATOM 731 N N . ILE A 1 101 ? -14.099 4.481 19.938 1.00 86.12 101 ILE A N 1
ATOM 732 C CA . ILE A 1 101 ? -13.139 3.397 19.647 1.00 86.12 101 ILE A CA 1
ATOM 733 C C . ILE A 1 101 ? -12.832 2.574 20.903 1.00 86.12 101 ILE A C 1
ATOM 735 O O . ILE A 1 101 ? -12.809 1.342 20.851 1.00 86.12 101 ILE A O 1
ATOM 739 N N . LEU A 1 102 ? -12.560 3.249 22.025 1.00 86.81 102 LEU A N 1
ATOM 740 C CA . LEU A 1 102 ? -12.231 2.595 23.292 1.00 86.81 102 LEU A CA 1
ATOM 741 C C . LEU A 1 102 ? -13.421 1.818 23.865 1.00 86.81 102 LEU A C 1
ATOM 743 O O . LEU A 1 102 ? -13.218 0.755 24.448 1.00 86.81 102 LEU A O 1
ATOM 747 N N . ALA A 1 103 ? -14.642 2.334 23.708 1.00 87.25 103 ALA A N 1
ATOM 748 C CA . ALA A 1 103 ? -15.852 1.656 24.160 1.00 87.25 103 ALA A CA 1
ATOM 749 C C . ALA A 1 103 ? -16.131 0.390 23.333 1.00 87.25 103 ALA A C 1
ATOM 751 O O . ALA A 1 103 ? -16.369 -0.673 23.908 1.00 87.25 103 ALA A O 1
ATOM 752 N N . ASP A 1 104 ? -16.012 0.483 22.007 1.00 86.88 104 ASP A N 1
ATOM 753 C CA . ASP A 1 104 ? -16.262 -0.623 21.074 1.00 86.88 104 ASP A CA 1
ATOM 754 C C . ASP A 1 104 ? -15.199 -1.731 21.157 1.00 86.88 104 ASP A C 1
ATOM 756 O O . ASP A 1 104 ? -15.438 -2.870 20.754 1.00 86.88 104 ASP A O 1
ATOM 760 N N . ASN A 1 105 ? -14.024 -1.419 21.712 1.00 84.56 105 ASN A N 1
ATOM 761 C CA . ASN A 1 105 ? -12.890 -2.334 21.841 1.00 84.56 105 ASN A CA 1
ATOM 762 C C . ASN A 1 105 ? -12.481 -2.572 23.304 1.00 84.56 105 ASN A C 1
ATOM 764 O O . ASN A 1 105 ? -11.315 -2.855 23.574 1.00 84.56 105 ASN A O 1
ATOM 768 N N . ALA A 1 106 ? -13.416 -2.476 24.252 1.00 82.56 106 ALA A N 1
ATOM 769 C CA . ALA A 1 106 ? -13.114 -2.571 25.685 1.00 82.56 106 ALA A CA 1
ATOM 770 C C . ALA A 1 106 ? -12.415 -3.884 26.105 1.00 82.56 106 ALA A C 1
ATOM 772 O O . ALA A 1 106 ? -11.614 -3.875 27.037 1.00 82.56 106 ALA A O 1
ATOM 773 N N . ASP A 1 107 ? -12.680 -4.989 25.398 1.00 89.06 107 ASP A N 1
ATOM 774 C CA . ASP A 1 107 ? -12.088 -6.312 25.657 1.00 89.06 107 ASP A CA 1
ATOM 775 C C . ASP A 1 107 ? -10.822 -6.591 24.813 1.00 89.06 107 ASP A C 1
ATOM 777 O O . ASP A 1 107 ? -10.358 -7.730 24.717 1.00 89.06 107 ASP A O 1
ATOM 781 N N . ASN A 1 108 ? -10.277 -5.573 24.140 1.00 84.19 108 ASN A N 1
ATOM 782 C CA . ASN A 1 108 ? -9.162 -5.711 23.210 1.00 84.19 108 ASN A CA 1
ATOM 783 C C . ASN A 1 108 ? -7.827 -5.307 23.857 1.00 84.19 108 ASN A C 1
ATOM 785 O O . ASN A 1 108 ? -7.595 -4.140 24.160 1.00 84.19 108 ASN A O 1
ATOM 789 N N . ASP A 1 109 ? -6.901 -6.260 23.971 1.00 83.19 109 ASP A N 1
ATOM 790 C CA . ASP A 1 109 ? -5.567 -6.038 24.554 1.00 83.19 109 ASP A CA 1
ATOM 791 C C . ASP A 1 109 ? -4.530 -5.489 23.549 1.00 83.19 109 ASP A C 1
ATOM 793 O O . ASP A 1 109 ? -3.323 -5.461 23.826 1.00 83.19 109 ASP A O 1
ATOM 797 N N . ARG A 1 110 ? -4.948 -5.092 22.339 1.00 82.69 110 ARG A N 1
ATOM 798 C CA . ARG A 1 110 ? -4.022 -4.560 21.329 1.00 82.69 110 ARG A CA 1
ATOM 799 C C . ARG A 1 110 ? -3.427 -3.221 21.789 1.00 82.69 110 ARG A C 1
ATOM 801 O O . ARG A 1 110 ? -4.148 -2.358 22.285 1.00 82.69 110 ARG A O 1
ATOM 808 N N . PRO A 1 111 ? -2.114 -3.006 21.593 1.00 82.06 111 PRO A N 1
ATOM 809 C CA . PRO A 1 111 ? -1.472 -1.763 21.994 1.00 82.06 111 PRO A CA 1
ATOM 810 C C . PRO A 1 111 ? -2.003 -0.583 21.174 1.00 82.06 111 PRO A C 1
ATOM 812 O O . PRO A 1 111 ? -2.085 -0.658 19.948 1.00 82.06 111 PRO A O 1
ATOM 815 N N . ILE A 1 112 ? -2.297 0.526 21.853 1.00 85.25 112 ILE A N 1
ATOM 816 C CA . ILE A 1 112 ? -2.645 1.799 21.217 1.00 85.25 112 ILE A CA 1
ATOM 817 C C . ILE A 1 112 ? -1.359 2.594 20.991 1.00 85.25 112 ILE A C 1
ATOM 819 O O . ILE A 1 112 ? -0.608 2.863 21.931 1.00 85.25 112 ILE A O 1
ATOM 823 N N . LEU A 1 113 ? -1.113 2.980 19.740 1.00 86.81 113 LEU A N 1
ATOM 824 C CA . LEU A 1 113 ? -0.024 3.877 19.372 1.00 86.81 113 LEU A CA 1
ATOM 825 C C . LEU A 1 113 ? -0.556 5.310 19.307 1.00 86.81 113 LEU A C 1
ATOM 827 O O . LEU A 1 113 ? -1.342 5.635 18.422 1.00 86.81 113 LEU A O 1
ATOM 831 N N . LEU A 1 114 ? -0.113 6.164 20.231 1.00 86.75 114 LEU A N 1
ATOM 832 C CA . LEU A 1 114 ? -0.401 7.595 20.191 1.00 86.75 114 LEU A CA 1
ATOM 833 C C . LEU A 1 114 ? 0.767 8.323 19.526 1.00 86.75 114 LEU A C 1
ATOM 835 O O . LEU A 1 114 ? 1.888 8.298 20.035 1.00 86.75 114 LEU A O 1
ATOM 839 N N . LEU A 1 115 ? 0.496 8.962 18.392 1.00 88.06 115 LEU A N 1
ATOM 840 C CA . LEU A 1 115 ? 1.462 9.801 17.697 1.00 88.06 115 LEU A CA 1
ATOM 841 C C . LEU A 1 115 ? 1.165 11.262 18.041 1.00 88.06 115 LEU A C 1
ATOM 843 O O . LEU A 1 115 ? 0.132 11.794 17.646 1.00 88.06 115 LEU A O 1
ATOM 847 N N . ASP A 1 116 ? 2.049 11.894 18.809 1.00 88.81 116 ASP A N 1
ATOM 848 C CA . ASP A 1 116 ? 1.966 13.326 19.109 1.00 88.81 116 ASP A CA 1
ATOM 849 C C . ASP A 1 116 ? 2.822 14.116 18.113 1.00 88.81 116 ASP A C 1
ATOM 851 O O . ASP A 1 116 ? 3.896 13.663 17.714 1.00 88.81 116 ASP A O 1
ATOM 855 N N . GLN A 1 117 ? 2.350 15.303 17.732 1.00 79.50 117 GLN A N 1
ATOM 856 C CA . GLN A 1 117 ? 3.040 16.225 16.824 1.00 79.50 117 GLN A CA 1
ATOM 857 C C . GLN A 1 117 ? 3.400 15.622 15.455 1.00 79.50 117 GLN A C 1
ATOM 859 O O . GLN A 1 117 ? 4.479 15.881 14.920 1.00 79.50 117 GLN A O 1
ATOM 864 N N . VAL A 1 118 ? 2.500 14.832 14.863 1.00 80.12 118 VAL A N 1
ATOM 865 C CA . VAL A 1 118 ? 2.660 14.423 13.463 1.00 80.12 118 VAL A CA 1
ATOM 866 C C . VAL A 1 118 ? 2.397 15.633 12.573 1.00 80.12 118 VAL A C 1
ATOM 868 O O . VAL A 1 118 ? 1.290 16.162 12.537 1.00 80.12 118 VAL A O 1
ATOM 871 N N . THR A 1 119 ? 3.427 16.069 11.864 1.00 73.62 119 THR A N 1
ATOM 872 C CA . THR A 1 119 ? 3.319 17.001 10.742 1.00 73.62 119 THR A CA 1
ATOM 873 C C . THR A 1 119 ? 3.653 16.246 9.466 1.00 73.62 119 THR A C 1
ATOM 875 O O . THR A 1 119 ? 4.556 15.404 9.489 1.00 73.62 119 THR A O 1
ATOM 878 N N . ASP A 1 120 ? 2.970 16.559 8.365 1.00 70.56 120 ASP A N 1
ATOM 879 C CA . ASP A 1 120 ? 3.393 16.082 7.047 1.00 70.56 120 ASP A CA 1
ATOM 880 C C . ASP A 1 120 ? 4.860 16.504 6.793 1.00 70.56 120 ASP A C 1
ATOM 882 O O . ASP A 1 120 ? 5.239 17.616 7.189 1.00 70.56 120 ASP A O 1
ATOM 886 N N . PRO A 1 121 ? 5.713 15.627 6.227 1.00 55.62 121 PRO A N 1
ATOM 887 C CA . PRO A 1 121 ? 7.086 15.975 5.861 1.00 55.62 121 PRO A CA 1
ATOM 888 C C . PRO A 1 121 ? 7.169 17.006 4.728 1.00 55.62 121 PRO A C 1
ATOM 890 O O . PRO A 1 121 ? 6.251 17.048 3.878 1.00 55.62 121 PRO A O 1
#

pLDDT: mean 77.46, std 12.03, range [33.16, 91.62]

Foldseek 3Di:
DDPQLLDLPPPCLVVLLVQADDPDPWHQQAKEAAAADDPVRDRDPSNVSSVSNQVSSCVSRVHHYHYDHPVVVCVVDPNPDDDPRMDTDTDDDDDDDPVVVCVVCVVPPDDDDDDPPDDDD

Secondary structure (DSSP, 8-state):
----TT-TT-TTHHHHHTTS---SS--EEEEEEEE---TTS---HHHHHHHHHHHHHHHHH---EEEEEHHHHTTSS-TT---SSEEEEEPPPP---HHHHHHHTTT--PPP----S----

Sequence (121 aa):
MVARRDDPADPHAGHLQALGGGADDEEVGALVVGLPVHNDGREGDKAREARAFGAWLAAVTGLPVTFCDVADLGRMVPSDAPHQGLVAEVDPLDDVWLGDILADNADNDRPILLLDQVTDP

Radius of gyration: 17.58 Å; chains: 1; bounding box: 35×34×50 Å